Protein AF-H3BPR8-F1 (afdb_monomer_lite)

Secondary structure (DSSP, 8-state):
--GGGS----B----HHHHHTSSEEEEEEE-TTSSEEEEEEEEEE--------EEEE--B--S-----TTSS-----EEEEE-TTS-EEEEEEPPPPTT-SS-BPPPEEEEHHHHHTT---

pLDDT: mean 89.76, std 8.17, range [57.59, 98.5]

Structure (mmCIF, N/CA/C/O backbone):
data_AF-H3BPR8-F1
#
_entry.id   AF-H3BPR8-F1
#
loop_
_atom_site.group_PDB
_atom_site.id
_atom_site.type_symbol
_atom_site.label_atom_id
_atom_site.label_alt_id
_atom_site.label_comp_id
_atom_site.label_asym_id
_atom_site.label_entity_id
_atom_site.label_seq_id
_atom_site.pdbx_PDB_ins_code
_atom_site.Cartn_x
_atom_site.Cartn_y
_atom_site.Cartn_z
_atom_site.occupancy
_atom_site.B_iso_or_equiv
_atom_site.auth_seq_id
_atom_site.auth_comp_id
_atom_site.auth_asym_id
_atom_site.auth_atom_id
_atom_site.pdbx_PDB_model_num
ATOM 1 N N . MET A 1 1 ? -17.707 -2.329 -5.967 1.00 57.59 1 MET A N 1
ATOM 2 C CA . MET A 1 1 ? -17.095 -1.217 -6.716 1.00 57.59 1 MET A CA 1
ATOM 3 C C . MET A 1 1 ? -16.641 -1.776 -8.034 1.00 57.59 1 MET A C 1
ATOM 5 O O . MET A 1 1 ? -15.953 -2.796 -8.028 1.00 57.59 1 MET A O 1
ATOM 9 N N . ARG A 1 2 ? -17.103 -1.189 -9.132 1.00 74.69 2 ARG A N 1
ATOM 10 C CA . ARG A 1 2 ? -16.686 -1.594 -10.471 1.00 74.69 2 ARG A CA 1
ATOM 11 C C . ARG A 1 2 ? -15.681 -0.572 -11.001 1.00 74.69 2 ARG A C 1
ATOM 13 O O . ARG A 1 2 ? -15.771 0.606 -10.680 1.00 74.69 2 ARG A O 1
ATOM 20 N N . LEU A 1 3 ? -14.706 -1.015 -11.790 1.00 81.00 3 LEU A N 1
ATOM 21 C CA . LEU A 1 3 ? -13.653 -0.127 -12.302 1.00 81.00 3 LEU A CA 1
ATOM 22 C C . LEU A 1 3 ? -14.186 0.948 -13.265 1.00 81.00 3 LEU A C 1
ATOM 24 O O . LEU A 1 3 ? -13.571 1.999 -13.379 1.00 81.00 3 LEU A O 1
ATOM 28 N N . ASP A 1 4 ? -15.328 0.712 -13.914 1.00 86.00 4 ASP A N 1
ATOM 29 C CA . ASP A 1 4 ? -15.992 1.665 -14.813 1.00 86.00 4 ASP A CA 1
ATOM 30 C C . ASP A 1 4 ? -16.674 2.837 -14.088 1.00 86.00 4 ASP A C 1
ATOM 32 O O . ASP A 1 4 ? -17.084 3.796 -14.733 1.00 86.00 4 ASP A O 1
ATOM 36 N N . GLU A 1 5 ? -16.760 2.792 -12.755 1.00 90.06 5 GLU A N 1
ATOM 37 C CA . GLU A 1 5 ? -17.258 3.894 -11.919 1.00 90.06 5 GLU A CA 1
ATOM 38 C C . GLU A 1 5 ? -16.152 4.912 -11.563 1.00 90.06 5 GLU A C 1
ATOM 40 O O . GLU A 1 5 ? -16.431 5.918 -10.911 1.00 90.06 5 GLU A O 1
ATOM 45 N N . HIS A 1 6 ? -14.898 4.656 -11.956 1.00 86.69 6 HIS A N 1
ATOM 46 C CA . HIS A 1 6 ? -13.735 5.480 -11.626 1.00 86.69 6 HIS A CA 1
ATOM 47 C C . HIS A 1 6 ? -13.134 6.168 -12.857 1.00 86.69 6 HIS A C 1
ATOM 49 O O . HIS A 1 6 ? -13.158 5.636 -13.967 1.00 86.69 6 HIS A O 1
ATOM 55 N N . ASP A 1 7 ? -12.513 7.329 -12.637 1.00 90.38 7 ASP A N 1
ATOM 56 C CA . ASP A 1 7 ? -11.797 8.051 -13.686 1.00 90.38 7 ASP A CA 1
ATOM 57 C C . ASP A 1 7 ? -10.550 7.282 -14.140 1.00 90.38 7 ASP A C 1
ATOM 59 O O . ASP A 1 7 ? -9.680 6.915 -13.343 1.00 90.38 7 ASP A O 1
ATOM 63 N N . PHE A 1 8 ? -10.426 7.076 -15.450 1.00 91.69 8 PHE A N 1
ATOM 64 C CA . PHE A 1 8 ? -9.232 6.482 -16.036 1.00 91.69 8 PHE A CA 1
ATOM 65 C C . PHE A 1 8 ? -8.073 7.487 -16.043 1.00 91.69 8 PHE A C 1
ATOM 67 O O . PHE A 1 8 ? -8.085 8.468 -16.786 1.00 91.69 8 PHE A O 1
ATOM 74 N N . LEU A 1 9 ? -7.043 7.217 -15.236 1.00 94.44 9 LEU A N 1
ATOM 75 C CA . LEU A 1 9 ? -5.866 8.086 -15.108 1.00 94.44 9 LEU A CA 1
ATOM 76 C C . LEU A 1 9 ? -4.779 7.813 -16.162 1.00 94.44 9 LEU A C 1
ATOM 78 O O . LEU A 1 9 ? -3.933 8.672 -16.401 1.00 94.44 9 LEU A O 1
ATOM 82 N N . GLY A 1 10 ? -4.782 6.628 -16.778 1.00 95.31 10 GLY A N 1
ATOM 83 C CA . GLY A 1 10 ? -3.804 6.205 -17.781 1.00 95.31 10 GLY A CA 1
ATOM 84 C C . GLY A 1 10 ? -3.350 4.749 -17.625 1.00 95.31 10 GLY A C 1
ATOM 85 O O . GLY A 1 10 ? -3.719 4.061 -16.676 1.00 95.31 10 GLY A O 1
ATOM 86 N N . GLN A 1 11 ? -2.528 4.286 -18.566 1.00 95.69 11 GLN A N 1
ATOM 87 C CA . GLN A 1 11 ? -1.990 2.931 -18.655 1.00 95.69 11 GLN A CA 1
ATOM 88 C C . GLN A 1 11 ? -0.488 2.921 -18.962 1.00 95.69 11 GLN A C 1
ATOM 90 O O . GLN A 1 11 ? 0.069 3.870 -19.511 1.00 95.69 11 GLN A O 1
ATOM 95 N N . PHE A 1 12 ? 0.157 1.806 -18.640 1.00 95.38 12 PHE A N 1
ATOM 96 C CA . PHE A 1 12 ? 1.521 1.475 -19.037 1.00 95.38 12 PHE A CA 1
ATOM 97 C C . PHE A 1 12 ? 1.609 -0.043 -19.229 1.00 95.38 12 PHE A C 1
ATOM 99 O O . PHE A 1 12 ? 1.044 -0.791 -18.434 1.00 95.38 12 PHE A O 1
ATOM 106 N N . SER A 1 13 ? 2.314 -0.496 -20.268 1.00 94.38 13 SER A N 1
ATOM 107 C CA . SER A 1 13 ? 2.505 -1.919 -20.567 1.00 94.38 13 SER A CA 1
ATOM 108 C C . SER A 1 13 ? 3.988 -2.234 -20.747 1.00 94.38 13 SER A C 1
ATOM 110 O O . SER A 1 13 ? 4.720 -1.481 -21.392 1.00 94.38 13 SER A O 1
ATOM 112 N N . CYS A 1 14 ? 4.444 -3.341 -20.162 1.00 93.69 14 CYS A N 1
ATOM 113 C CA . CYS A 1 14 ? 5.791 -3.873 -20.349 1.00 93.69 14 CYS A CA 1
ATOM 114 C C . CYS A 1 14 ? 5.828 -5.378 -20.060 1.00 93.69 14 CYS A C 1
ATOM 116 O O . CYS A 1 14 ? 4.878 -5.944 -19.521 1.00 93.69 14 CYS A O 1
ATOM 118 N N . SER A 1 15 ? 6.935 -6.029 -20.421 1.00 95.25 15 SER A N 1
ATOM 119 C CA . SER A 1 15 ? 7.137 -7.439 -20.087 1.00 95.25 15 SER A CA 1
ATOM 120 C C . SER A 1 15 ? 7.482 -7.617 -18.607 1.00 95.25 15 SER A C 1
ATOM 122 O O . SER A 1 15 ? 8.138 -6.760 -18.009 1.00 95.25 15 SER A O 1
ATOM 124 N N . LEU A 1 16 ? 7.143 -8.780 -18.039 1.00 91.31 16 LEU A N 1
ATOM 125 C CA . LEU A 1 16 ? 7.625 -9.151 -16.707 1.00 91.31 16 LEU A CA 1
ATOM 126 C C . LEU A 1 16 ? 9.159 -9.144 -16.655 1.00 91.31 16 LEU A C 1
ATOM 128 O O . LEU A 1 16 ? 9.720 -8.668 -15.678 1.00 91.31 16 LEU A O 1
ATOM 132 N N . GLY A 1 17 ? 9.834 -9.574 -17.728 1.00 93.81 17 GLY A N 1
ATOM 133 C CA . GLY A 1 17 ? 11.294 -9.514 -17.853 1.00 93.81 17 GLY A CA 1
ATOM 134 C C . GLY A 1 17 ? 11.856 -8.104 -17.662 1.00 93.81 17 GLY A C 1
ATOM 135 O O . GLY A 1 17 ? 12.868 -7.938 -16.993 1.00 93.81 17 GLY A O 1
ATOM 136 N N . THR A 1 18 ? 11.179 -7.070 -18.169 1.00 92.50 18 THR A N 1
ATOM 137 C CA . THR A 1 18 ? 11.552 -5.662 -17.944 1.00 92.50 18 THR A CA 1
ATOM 138 C C . THR A 1 18 ? 11.452 -5.281 -16.469 1.00 92.50 18 THR A C 1
ATOM 140 O O . THR A 1 18 ? 12.318 -4.571 -15.968 1.00 92.50 18 THR A O 1
ATOM 143 N N . ILE A 1 19 ? 10.420 -5.767 -15.779 1.00 91.38 19 ILE A N 1
ATOM 144 C CA . ILE A 1 19 ? 10.206 -5.517 -14.353 1.00 91.38 19 ILE A CA 1
ATOM 145 C C . ILE A 1 19 ? 11.252 -6.263 -13.516 1.00 91.38 19 ILE A C 1
ATOM 147 O O . ILE A 1 19 ? 11.902 -5.654 -12.684 1.00 91.38 19 ILE A O 1
ATOM 151 N N . VAL A 1 20 ? 11.469 -7.560 -13.743 1.00 89.38 20 VAL A N 1
ATOM 152 C CA . VAL A 1 20 ? 12.387 -8.355 -12.905 1.00 89.38 20 VAL A CA 1
ATOM 153 C C . VAL A 1 20 ? 13.868 -8.085 -13.189 1.00 89.38 20 VAL A C 1
ATOM 155 O O . VAL A 1 20 ? 14.694 -8.227 -12.297 1.00 89.38 20 VAL A O 1
ATOM 158 N N . SER A 1 21 ? 14.221 -7.654 -14.406 1.00 90.06 21 SER A N 1
ATOM 159 C CA . SER A 1 21 ? 15.597 -7.239 -14.744 1.00 90.06 21 SER A CA 1
ATOM 160 C C . SER A 1 21 ? 15.969 -5.870 -14.173 1.00 90.06 21 SER A C 1
ATOM 162 O O . SER A 1 21 ? 17.145 -5.517 -14.120 1.00 90.06 21 SER A O 1
ATOM 164 N N . SER A 1 22 ? 14.973 -5.089 -13.753 1.00 79.25 22 SER A N 1
ATOM 165 C CA . SER A 1 22 ? 15.141 -3.727 -13.260 1.00 79.25 22 SER A CA 1
ATOM 166 C C . SER A 1 22 ? 14.531 -3.617 -11.868 1.00 79.25 22 SER A C 1
ATOM 168 O O . SER A 1 22 ? 13.318 -3.527 -11.753 1.00 79.25 22 SER A O 1
ATOM 170 N N . LYS A 1 23 ? 15.344 -3.536 -10.805 1.00 74.12 23 LYS A N 1
ATOM 171 C CA . LYS A 1 23 ? 14.852 -3.416 -9.410 1.00 74.12 23 LYS A CA 1
ATOM 172 C C . LYS A 1 23 ? 13.681 -2.427 -9.235 1.00 74.12 23 LYS A C 1
ATOM 174 O O . LYS A 1 23 ? 12.778 -2.652 -8.432 1.00 74.12 23 LYS A O 1
ATOM 179 N N . LYS A 1 24 ? 13.696 -1.325 -9.995 1.00 86.69 24 LYS A N 1
ATOM 180 C CA . LYS A 1 24 ? 12.658 -0.292 -10.016 1.00 86.69 24 LYS A CA 1
ATOM 181 C C . LYS A 1 24 ? 12.564 0.343 -11.401 1.00 86.69 24 LYS A C 1
ATOM 183 O O . LYS A 1 24 ? 13.583 0.728 -11.974 1.00 86.69 24 LYS A O 1
ATOM 188 N N . ILE A 1 25 ? 11.349 0.516 -11.915 1.00 92.19 25 ILE A N 1
ATOM 189 C CA . ILE A 1 25 ? 11.077 1.256 -13.152 1.00 92.19 25 ILE A CA 1
ATOM 190 C C . ILE A 1 25 ? 10.070 2.371 -12.890 1.00 92.19 25 ILE A C 1
ATOM 192 O O . ILE A 1 25 ? 9.064 2.167 -12.221 1.00 92.19 25 ILE A O 1
ATOM 196 N N . THR A 1 26 ? 10.321 3.549 -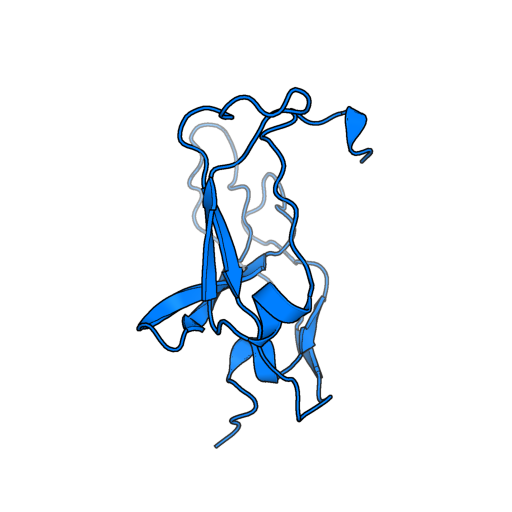13.456 1.00 93.94 26 THR A N 1
ATOM 197 C CA . THR A 1 26 ? 9.364 4.662 -13.483 1.00 93.94 26 THR A CA 1
ATOM 198 C C . THR A 1 26 ? 9.095 5.037 -14.934 1.00 93.94 26 THR A C 1
ATOM 200 O O . THR A 1 26 ? 10.036 5.176 -15.724 1.00 93.94 26 THR A O 1
ATOM 203 N N . ARG A 1 27 ? 7.820 5.143 -15.315 1.00 95.38 27 ARG A N 1
ATOM 204 C CA . ARG A 1 27 ? 7.385 5.406 -16.694 1.00 95.38 27 ARG A CA 1
ATOM 205 C C . ARG A 1 27 ? 6.198 6.371 -16.726 1.00 95.38 27 ARG A C 1
ATOM 207 O O . ARG A 1 27 ? 5.435 6.406 -15.763 1.00 95.38 27 ARG A O 1
ATOM 214 N N . PRO A 1 28 ? 6.042 7.170 -17.794 1.00 96.38 28 PRO A N 1
ATOM 215 C CA . PRO A 1 28 ? 4.858 8.001 -17.966 1.00 96.38 28 PRO A CA 1
ATOM 216 C C . PRO A 1 28 ? 3.617 7.143 -18.221 1.00 96.38 28 PRO A C 1
ATOM 218 O O . PRO A 1 28 ? 3.703 6.083 -18.841 1.00 96.38 28 PRO A O 1
ATOM 221 N N . LEU A 1 29 ? 2.468 7.626 -17.756 1.00 97.50 29 LEU A N 1
ATOM 222 C CA . LEU A 1 29 ? 1.169 7.065 -18.101 1.00 97.50 29 LEU A CA 1
ATOM 223 C C . LEU A 1 29 ? 0.742 7.518 -19.502 1.00 97.50 29 LEU A C 1
ATOM 225 O O . LEU A 1 29 ? 0.947 8.669 -19.898 1.00 97.50 29 LEU A O 1
ATOM 229 N N . LEU A 1 30 ? 0.105 6.609 -20.233 1.00 97.25 30 LEU A N 1
ATOM 230 C CA . LEU A 1 30 ? -0.480 6.843 -21.549 1.00 97.25 30 LEU A CA 1
ATOM 231 C C . LEU A 1 30 ? -2.004 6.744 -21.479 1.00 97.25 30 LEU A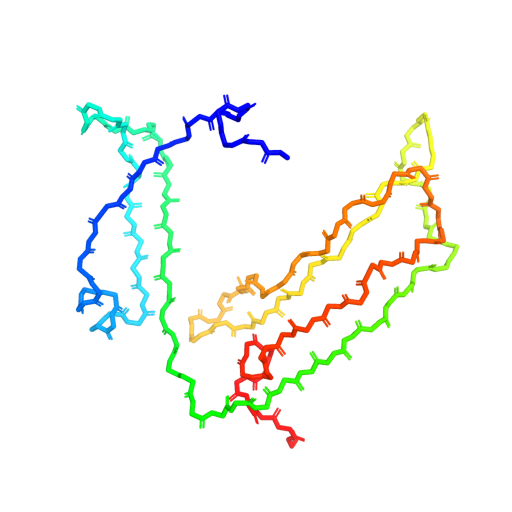 C 1
ATOM 233 O O . LEU A 1 30 ? -2.555 6.013 -20.665 1.00 97.25 30 LEU A O 1
ATOM 237 N N . LEU A 1 31 ? -2.705 7.468 -22.339 1.00 95.81 31 LEU A N 1
ATOM 238 C CA . LEU A 1 31 ? -4.130 7.263 -22.566 1.00 95.81 31 LEU A CA 1
ATOM 239 C C . LEU A 1 31 ? -4.351 6.018 -23.441 1.00 95.81 31 LEU A C 1
ATOM 241 O O . LEU A 1 31 ? -3.413 5.483 -24.028 1.00 95.81 31 LEU A O 1
ATOM 245 N N . LEU A 1 32 ? -5.605 5.581 -23.588 1.00 93.25 32 LEU A N 1
ATOM 246 C CA . LEU A 1 32 ? -5.964 4.447 -24.459 1.00 93.25 32 LEU A CA 1
ATOM 247 C C . LEU A 1 32 ? -5.612 4.671 -25.944 1.00 93.25 32 LEU A C 1
ATOM 249 O O . LEU A 1 32 ? -5.591 3.724 -26.717 1.00 93.25 32 LEU A O 1
ATOM 253 N N . ASN A 1 33 ? -5.355 5.919 -26.343 1.00 94.75 33 ASN A N 1
ATOM 254 C CA . ASN A 1 33 ? -4.920 6.307 -27.687 1.00 94.75 33 ASN A CA 1
ATOM 255 C C . ASN A 1 33 ? -3.406 6.577 -27.775 1.00 94.75 33 ASN A C 1
ATOM 257 O O . ASN A 1 33 ? -2.975 7.330 -28.648 1.00 94.75 33 ASN A O 1
ATOM 261 N N . ASP A 1 34 ? -2.634 6.059 -26.817 1.00 94.31 34 ASP A N 1
ATOM 262 C CA . ASP A 1 34 ? -1.175 6.178 -26.701 1.00 94.31 34 ASP A CA 1
ATOM 263 C C . ASP A 1 34 ? -0.629 7.607 -26.550 1.00 94.31 34 ASP A C 1
ATOM 265 O O . ASP A 1 34 ? 0.584 7.827 -26.536 1.00 94.31 34 ASP A O 1
ATOM 269 N N . LYS A 1 35 ? -1.499 8.609 -26.373 1.00 95.69 35 LYS A N 1
ATOM 270 C CA . LYS A 1 35 ? -1.066 9.972 -26.044 1.00 95.69 35 LYS A CA 1
ATOM 271 C C . LYS A 1 35 ? -0.655 10.066 -24.571 1.00 95.69 35 LYS A C 1
ATOM 273 O O . LYS A 1 35 ? -1.211 9.347 -23.743 1.00 95.69 35 LYS A O 1
ATOM 278 N N . PRO A 1 36 ? 0.252 10.987 -24.202 1.00 95.44 36 PRO A N 1
ATOM 279 C CA . PRO A 1 36 ? 0.600 11.212 -22.801 1.00 95.44 36 PRO A CA 1
ATOM 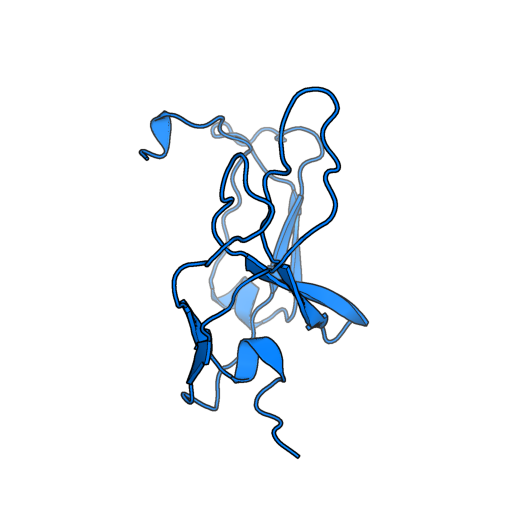280 C C . PRO A 1 36 ? -0.626 11.540 -21.933 1.00 95.44 36 PRO A C 1
ATOM 282 O O . PRO A 1 36 ? -1.382 12.464 -22.246 1.00 95.44 36 PRO A O 1
ATOM 285 N N . ALA A 1 37 ? -0.796 10.831 -20.814 1.00 95.25 37 ALA A N 1
ATOM 286 C CA . ALA A 1 37 ? -1.821 11.116 -19.808 1.00 95.25 37 ALA A CA 1
ATOM 287 C C . ALA A 1 37 ? -1.336 12.220 -18.844 1.00 95.25 37 ALA A C 1
ATOM 289 O O . ALA A 1 37 ? -1.088 12.011 -17.654 1.00 95.25 37 ALA A O 1
ATOM 290 N N . GLY A 1 38 ? -1.121 13.419 -19.393 1.00 93.62 38 GLY A N 1
ATOM 291 C CA . GLY A 1 38 ? -0.570 14.554 -18.654 1.00 93.62 38 GLY A CA 1
ATOM 292 C C . GLY A 1 38 ? 0.863 14.301 -18.167 1.00 93.62 38 GLY A C 1
ATOM 293 O O . GLY A 1 38 ? 1.720 13.865 -18.930 1.00 93.62 38 GLY A O 1
ATOM 294 N N . LYS A 1 39 ? 1.131 14.610 -16.891 1.00 93.88 39 LYS A N 1
ATOM 295 C CA . LYS A 1 39 ? 2.435 14.396 -16.227 1.00 93.88 39 LYS A CA 1
ATOM 296 C C . LYS A 1 39 ? 2.426 13.182 -15.283 1.00 93.88 39 LYS A C 1
ATOM 298 O O . LYS A 1 39 ? 3.295 13.078 -14.420 1.00 93.88 39 LYS A O 1
ATOM 303 N N . GLY A 1 40 ? 1.425 12.307 -15.404 1.00 92.12 40 GLY A N 1
ATOM 304 C CA . GLY A 1 40 ? 1.282 11.127 -14.554 1.00 92.12 40 GLY A CA 1
ATOM 305 C C . GLY A 1 40 ? 2.435 10.146 -14.757 1.00 92.12 40 GLY A C 1
ATOM 306 O O . GLY A 1 40 ? 2.804 9.839 -15.890 1.00 92.12 40 GLY A O 1
ATOM 307 N N . LEU A 1 41 ? 2.998 9.650 -13.656 1.00 94.44 41 LEU A N 1
ATOM 308 C CA . LEU A 1 41 ? 4.040 8.627 -13.654 1.00 94.44 41 LEU A CA 1
ATOM 309 C C . LEU A 1 41 ? 3.534 7.393 -12.909 1.00 94.44 41 LEU A C 1
ATOM 311 O O . LEU A 1 41 ? 2.886 7.516 -11.872 1.00 94.44 41 LEU A O 1
ATOM 315 N N . ILE A 1 42 ? 3.898 6.213 -13.398 1.00 93.56 42 ILE A N 1
ATOM 316 C CA . ILE A 1 42 ? 3.772 4.949 -12.676 1.00 93.56 42 ILE A CA 1
ATOM 317 C C . ILE A 1 42 ? 5.162 4.460 -12.286 1.00 93.56 42 ILE A C 1
ATOM 319 O O . ILE A 1 42 ? 6.099 4.520 -13.084 1.00 93.56 42 ILE A O 1
ATOM 323 N N . THR A 1 43 ? 5.303 3.997 -11.046 1.00 91.56 43 THR A N 1
ATOM 324 C CA . THR A 1 43 ? 6.526 3.355 -10.558 1.00 91.56 43 THR A CA 1
ATOM 325 C C . THR A 1 43 ? 6.208 1.925 -10.164 1.00 91.56 43 THR A C 1
ATOM 327 O O . THR A 1 43 ? 5.293 1.696 -9.380 1.00 91.56 43 THR A O 1
ATOM 330 N N . ILE A 1 44 ? 6.964 0.979 -10.714 1.00 90.56 44 ILE A N 1
ATOM 331 C CA . ILE A 1 44 ? 6.838 -0.451 -10.440 1.00 90.56 44 ILE A CA 1
ATOM 332 C C . ILE A 1 44 ? 8.173 -0.910 -9.856 1.00 90.56 44 ILE A C 1
ATOM 334 O O . ILE A 1 44 ? 9.225 -0.665 -10.446 1.00 90.56 44 ILE A O 1
ATOM 338 N N . ALA A 1 45 ? 8.127 -1.544 -8.690 1.00 84.06 45 ALA A N 1
ATOM 339 C CA . ALA A 1 45 ? 9.273 -2.176 -8.050 1.00 84.06 45 ALA A CA 1
ATOM 340 C C . ALA A 1 45 ? 8.988 -3.671 -7.909 1.00 84.06 45 ALA A C 1
ATOM 342 O O . ALA A 1 45 ? 7.851 -4.059 -7.636 1.00 84.06 45 ALA A O 1
ATOM 343 N N . ALA A 1 46 ? 10.012 -4.491 -8.121 1.00 84.56 46 ALA A N 1
ATOM 344 C CA . ALA A 1 46 ? 9.920 -5.936 -7.987 1.00 84.56 46 ALA A CA 1
ATOM 345 C C . ALA A 1 46 ? 10.797 -6.395 -6.831 1.00 84.56 46 ALA A C 1
ATOM 347 O O . ALA A 1 46 ? 11.948 -5.976 -6.719 1.00 84.56 46 ALA A O 1
ATOM 348 N N . GLN A 1 47 ? 10.249 -7.274 -6.003 1.00 77.19 47 GLN A N 1
ATOM 349 C CA . GLN A 1 47 ? 10.980 -7.931 -4.936 1.00 77.19 47 GLN A CA 1
ATOM 350 C C . GLN A 1 47 ? 10.754 -9.432 -5.058 1.00 77.19 47 GLN A C 1
ATOM 352 O O . GLN A 1 47 ? 9.617 -9.886 -5.190 1.00 77.19 47 GLN A O 1
ATOM 357 N N . GLU A 1 48 ? 11.844 -10.190 -5.035 1.00 77.44 48 GLU A N 1
ATOM 358 C CA . GLU A 1 48 ? 11.779 -11.641 -4.938 1.00 77.44 48 GLU A CA 1
ATOM 359 C C . GLU A 1 48 ? 11.390 -12.026 -3.509 1.00 77.44 48 GLU A C 1
ATOM 361 O O . GLU A 1 48 ? 11.952 -11.507 -2.542 1.00 77.44 48 GLU A O 1
ATOM 366 N N . LEU A 1 49 ? 10.404 -12.911 -3.375 1.00 74.50 49 LEU A N 1
ATOM 367 C CA . LEU A 1 49 ? 9.982 -13.427 -2.080 1.00 74.50 49 LEU A CA 1
ATOM 368 C C . LEU A 1 49 ? 10.628 -14.798 -1.876 1.00 74.50 49 LEU A C 1
ATOM 370 O O . LEU A 1 49 ? 10.239 -15.769 -2.521 1.00 74.50 49 LEU A O 1
ATOM 374 N N . SER A 1 50 ? 11.615 -14.873 -0.988 1.00 73.81 50 SER A N 1
ATOM 375 C CA . SER A 1 50 ? 12.242 -16.133 -0.564 1.00 73.81 50 SER A CA 1
ATOM 376 C C . SER A 1 50 ? 11.527 -16.776 0.630 1.00 73.81 50 SER A C 1
ATOM 378 O O . SER A 1 50 ? 11.667 -17.973 0.871 1.00 73.81 50 SER A O 1
ATOM 380 N N . ASP A 1 51 ? 10.736 -15.986 1.359 1.00 75.31 51 ASP A N 1
ATOM 381 C CA . ASP A 1 51 ? 9.998 -16.378 2.554 1.00 75.31 51 ASP A CA 1
ATOM 382 C C . ASP A 1 51 ? 8.490 -16.181 2.343 1.00 75.31 51 ASP A C 1
ATOM 384 O O . ASP A 1 51 ? 8.039 -15.118 1.912 1.00 75.31 51 ASP A O 1
ATOM 388 N N . ASN A 1 52 ? 7.711 -17.218 2.658 1.00 80.00 52 ASN A N 1
ATOM 389 C CA . ASN A 1 52 ? 6.256 -17.234 2.509 1.00 80.00 52 ASN A CA 1
ATOM 390 C C . ASN A 1 52 ? 5.515 -17.044 3.844 1.00 80.00 52 ASN A C 1
ATOM 392 O O . ASN A 1 52 ? 4.305 -17.266 3.933 1.00 80.00 52 ASN A O 1
ATOM 396 N N . ARG A 1 53 ? 6.225 -16.666 4.914 1.00 88.62 53 ARG A N 1
ATOM 397 C CA . ARG A 1 53 ? 5.591 -16.267 6.171 1.00 88.62 53 ARG A CA 1
ATOM 398 C C . ARG A 1 53 ? 4.755 -15.009 5.958 1.00 88.62 53 ARG A C 1
ATOM 400 O O . ARG A 1 53 ? 5.153 -14.048 5.298 1.00 88.62 53 ARG A O 1
ATOM 407 N N . VAL A 1 54 ? 3.587 -15.013 6.582 1.00 90.62 54 VAL A N 1
ATOM 408 C CA . VAL A 1 54 ? 2.659 -13.886 6.592 1.00 90.62 54 VAL A CA 1
ATOM 409 C C . VAL A 1 54 ? 2.413 -13.444 8.022 1.00 90.62 54 VAL A C 1
ATOM 411 O O . VAL A 1 54 ? 2.461 -14.251 8.951 1.00 90.62 54 VAL A O 1
ATOM 414 N N . ILE A 1 55 ? 2.099 -12.166 8.193 1.00 91.75 55 ILE A N 1
ATOM 415 C CA . ILE A 1 55 ? 1.591 -11.627 9.449 1.00 91.75 55 ILE A CA 1
ATOM 416 C C . ILE A 1 55 ? 0.137 -11.217 9.259 1.00 91.75 55 ILE A C 1
ATOM 418 O O . ILE A 1 55 ? -0.229 -10.642 8.235 1.00 91.75 55 ILE A O 1
ATOM 422 N N . THR A 1 56 ? -0.692 -11.526 10.253 1.00 95.25 56 THR A N 1
ATOM 423 C CA . THR A 1 56 ? -2.074 -11.048 10.317 1.00 95.25 56 THR A CA 1
ATOM 424 C C . THR A 1 56 ? -2.180 -10.025 11.431 1.00 95.25 56 THR A C 1
ATOM 426 O O . THR A 1 56 ? -1.836 -10.313 12.576 1.00 95.25 56 THR A O 1
ATOM 429 N N . LEU A 1 57 ? -2.645 -8.828 11.092 1.00 95.25 57 LEU A N 1
ATOM 430 C CA . LEU A 1 57 ? -2.750 -7.703 12.012 1.00 95.25 57 LEU A CA 1
ATOM 431 C C . LEU A 1 57 ? -4.218 -7.379 12.270 1.00 95.25 57 LEU A C 1
ATOM 433 O O . LEU A 1 57 ? -5.041 -7.394 11.360 1.00 95.25 57 LEU A O 1
ATOM 437 N N . SER A 1 58 ? -4.537 -7.078 13.527 1.00 97.62 58 SER A N 1
ATOM 438 C CA . SER A 1 58 ? -5.828 -6.539 13.960 1.00 97.62 58 SER A CA 1
ATOM 439 C C . SER A 1 58 ? -5.561 -5.266 14.744 1.00 97.62 58 SER A C 1
ATOM 441 O O . SER A 1 58 ? -4.792 -5.281 15.704 1.00 97.62 58 SER A O 1
ATOM 443 N N . LEU A 1 59 ? -6.149 -4.154 14.309 1.00 97.88 59 LEU A N 1
ATOM 444 C CA . LEU A 1 59 ? -5.775 -2.821 14.771 1.00 97.88 59 LEU A CA 1
ATOM 445 C C . LEU A 1 59 ? -7.015 -2.007 15.126 1.00 97.88 59 LEU A C 1
ATOM 447 O O . LEU A 1 59 ? -8.057 -2.105 14.476 1.00 97.88 59 LEU A O 1
ATOM 451 N N . ALA A 1 60 ? -6.878 -1.163 16.144 1.00 98.00 60 ALA A N 1
ATOM 452 C CA . ALA A 1 60 ? -7.910 -0.224 16.547 1.00 98.00 60 ALA A CA 1
ATOM 453 C C . ALA A 1 60 ? -7.291 1.101 16.997 1.00 98.00 60 ALA A C 1
ATOM 455 O O . ALA A 1 60 ? -6.251 1.124 17.653 1.00 98.00 60 ALA A O 1
ATOM 456 N N . GLY A 1 61 ? -7.962 2.200 16.667 1.00 97.44 61 GLY A N 1
ATOM 457 C CA . GLY A 1 61 ? -7.721 3.512 17.252 1.00 97.44 61 GLY A CA 1
ATOM 458 C C . GLY A 1 61 ? -8.668 3.733 18.426 1.00 97.44 61 GLY A C 1
ATOM 459 O O . GLY A 1 61 ? -9.785 3.208 18.447 1.00 97.44 61 GLY A O 1
ATOM 460 N N . ARG A 1 62 ? -8.233 4.504 19.422 1.00 97.75 62 ARG A N 1
ATOM 461 C CA . ARG A 1 62 ? -9.059 4.877 20.575 1.00 97.75 62 ARG A CA 1
ATOM 462 C C . ARG A 1 62 ? -8.878 6.350 20.876 1.00 97.75 62 ARG A C 1
ATOM 464 O O . ARG A 1 62 ? -7.742 6.792 21.020 1.00 97.75 62 ARG A O 1
ATOM 471 N N . ARG A 1 63 ? -9.992 7.072 21.013 1.00 96.56 63 ARG A N 1
ATOM 472 C CA . ARG A 1 63 ? -10.025 8.514 21.302 1.00 96.56 63 ARG A CA 1
ATOM 473 C C . ARG A 1 63 ? -9.073 9.320 20.407 1.00 96.56 63 ARG A C 1
ATOM 475 O O . ARG A 1 63 ? -8.306 10.139 20.903 1.00 96.56 63 ARG A O 1
ATOM 482 N N . LEU A 1 64 ? -9.101 9.057 19.102 1.00 96.44 64 LEU A N 1
ATOM 483 C CA . LEU A 1 64 ? -8.343 9.833 18.123 1.00 96.44 64 LEU A CA 1
ATOM 484 C C . LEU A 1 64 ? -8.788 11.300 18.136 1.00 96.44 64 LEU A C 1
ATOM 486 O O . LEU A 1 64 ? -9.933 11.615 18.461 1.00 96.44 64 LEU A O 1
ATOM 490 N N . ASP A 1 65 ? -7.896 12.197 17.728 1.00 94.44 65 ASP A N 1
ATOM 491 C CA . ASP A 1 65 ? -8.229 13.611 17.604 1.00 94.44 65 ASP A CA 1
ATOM 492 C C . ASP A 1 65 ? -9.324 13.831 16.558 1.00 94.44 65 ASP A C 1
ATOM 494 O O . ASP A 1 65 ? -9.291 13.271 15.457 1.00 94.44 65 ASP A O 1
ATOM 498 N N . LYS A 1 66 ? -10.267 14.718 16.882 1.00 92.62 66 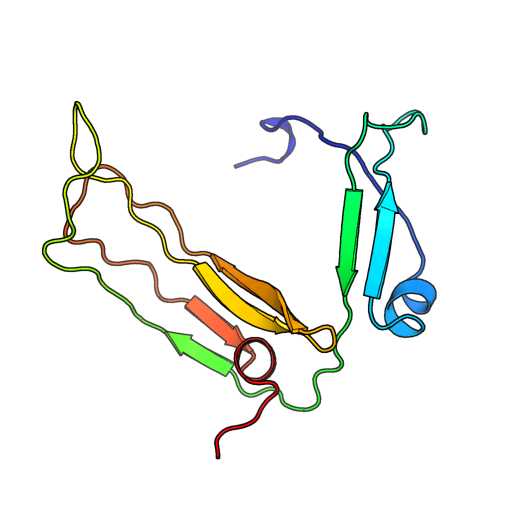LYS A N 1
ATOM 499 C CA . LYS A 1 66 ? -11.252 15.240 15.934 1.00 92.62 66 LYS A CA 1
ATOM 500 C C . LYS A 1 66 ? -10.580 16.288 15.046 1.00 92.62 66 LYS A C 1
ATOM 502 O O . LYS A 1 66 ? -10.334 17.404 15.498 1.00 92.62 66 LYS A O 1
ATOM 507 N N . LYS A 1 67 ? -10.283 15.929 13.798 1.00 89.62 67 LYS A N 1
ATOM 508 C CA . LYS A 1 67 ? -9.586 16.807 12.841 1.00 89.62 67 LYS A CA 1
ATOM 509 C C . LYS A 1 67 ? -10.534 17.514 11.860 1.00 89.62 67 LYS A C 1
ATOM 511 O O . LYS A 1 67 ? -10.129 18.508 11.268 1.00 89.62 67 LYS A O 1
ATOM 516 N N . ASP A 1 68 ? -11.787 17.069 11.747 1.00 86.94 68 ASP A N 1
ATOM 517 C CA . ASP A 1 68 ? -12.761 17.621 10.796 1.00 86.94 68 ASP A CA 1
ATOM 518 C C . ASP A 1 68 ? -13.636 18.739 11.390 1.00 86.94 68 ASP A C 1
ATOM 520 O O . ASP A 1 68 ? -14.150 18.646 12.510 1.00 86.94 68 ASP A O 1
ATOM 524 N N . LEU A 1 69 ? -13.845 19.802 10.600 1.00 80.25 69 LEU A N 1
ATOM 525 C CA . LEU A 1 69 ? -14.568 21.019 11.006 1.00 80.25 69 LEU A CA 1
ATOM 526 C C . LEU A 1 69 ? -16.063 20.775 11.284 1.00 80.25 69 LEU A C 1
ATOM 528 O O . LEU A 1 69 ? -16.636 21.409 12.167 1.00 80.25 69 LEU A O 1
ATOM 532 N N . PHE A 1 70 ? -16.687 19.822 10.584 1.00 76.69 70 PHE A N 1
ATOM 533 C CA . PHE A 1 70 ? -18.116 19.499 10.706 1.00 76.69 70 PHE A CA 1
ATOM 534 C C . PHE A 1 70 ? -18.371 17.989 10.867 1.00 76.69 70 PHE A C 1
ATOM 536 O O . PHE A 1 70 ? -19.266 17.427 10.243 1.00 76.69 70 PHE A O 1
ATOM 543 N N . GLY A 1 71 ? -17.588 17.305 11.707 1.00 86.12 71 GLY A N 1
ATOM 544 C CA . GLY A 1 71 ? -17.763 15.869 11.954 1.00 86.12 71 GLY A CA 1
ATOM 545 C C . GLY A 1 71 ? -16.682 15.276 12.851 1.00 86.12 71 GLY A C 1
ATOM 546 O O . GLY A 1 71 ? -15.791 15.983 13.306 1.00 86.12 71 GLY A O 1
ATOM 547 N N . LYS A 1 72 ? -16.774 13.979 13.154 1.00 91.12 72 LYS A N 1
ATOM 548 C CA . LYS A 1 72 ? -15.611 13.212 13.636 1.00 91.12 72 LYS A CA 1
ATOM 549 C C . LYS A 1 72 ? -14.678 12.928 12.457 1.00 91.12 72 LYS A C 1
ATOM 551 O O . LYS A 1 72 ? -15.117 13.046 11.323 1.00 91.12 72 LYS A O 1
ATOM 556 N N . SER A 1 73 ? -13.456 12.512 12.762 1.00 94.44 73 SER A N 1
ATOM 557 C CA . SER A 1 73 ? -12.459 12.125 11.765 1.00 94.44 73 SER A CA 1
ATOM 558 C C . SER A 1 73 ? -12.892 10.907 10.935 1.00 94.44 73 SER A C 1
ATOM 560 O O . SER A 1 73 ? -13.680 10.079 11.405 1.00 94.44 73 SER A O 1
ATOM 562 N N . ASP A 1 74 ? -12.287 10.766 9.754 1.00 94.75 74 ASP A N 1
ATOM 563 C CA . ASP A 1 74 ? -12.392 9.600 8.864 1.00 94.75 74 ASP A CA 1
A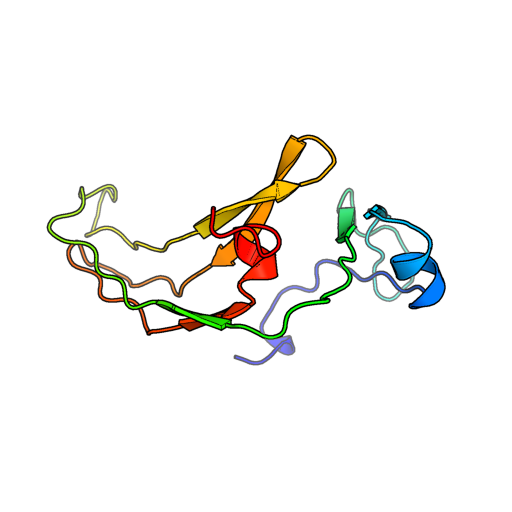TOM 564 C C . ASP A 1 74 ? -11.066 8.793 8.828 1.00 94.75 74 ASP A C 1
ATOM 566 O O . ASP A 1 74 ? -10.334 8.823 7.834 1.00 94.75 74 ASP A O 1
ATOM 570 N N . PRO A 1 75 ? -10.666 8.123 9.927 1.00 96.44 75 PRO A N 1
ATOM 571 C CA . PRO A 1 75 ? -9.327 7.549 10.062 1.00 96.44 75 PRO A CA 1
ATOM 572 C C . PRO A 1 75 ? -9.067 6.311 9.175 1.00 96.44 75 PRO A C 1
ATOM 574 O O . PRO A 1 75 ? -9.918 5.433 9.000 1.00 96.44 75 PRO A O 1
ATOM 577 N N . PHE A 1 76 ? -7.826 6.208 8.693 1.00 97.19 76 PHE A N 1
ATOM 578 C CA . PHE A 1 76 ? -7.230 5.055 8.008 1.00 97.19 76 PHE A CA 1
ATOM 579 C C . PHE A 1 76 ? -5.746 4.940 8.384 1.00 97.19 76 PHE A C 1
ATOM 581 O O . PHE A 1 76 ? -5.173 5.884 8.931 1.00 97.19 76 PHE A O 1
ATOM 588 N N . LEU A 1 77 ? -5.128 3.793 8.101 1.00 97.50 77 LEU A N 1
ATOM 589 C CA . LEU A 1 77 ? -3.708 3.551 8.340 1.00 97.50 77 LEU A CA 1
ATOM 590 C C . LEU A 1 77 ? -2.974 3.284 7.031 1.00 97.50 77 LEU A C 1
ATOM 592 O O . LEU A 1 77 ? -3.507 2.644 6.122 1.00 97.50 77 LEU A O 1
ATOM 596 N N . GLU A 1 78 ? -1.722 3.726 6.984 1.00 96.62 78 GLU A N 1
ATOM 597 C CA . GLU A 1 78 ? -0.765 3.390 5.939 1.00 96.62 78 GLU A CA 1
ATOM 598 C C . GLU A 1 78 ? 0.510 2.837 6.560 1.00 96.62 78 GLU A C 1
ATOM 600 O O . GLU A 1 78 ? 1.085 3.431 7.471 1.00 96.62 78 GLU A O 1
ATOM 605 N N . PHE A 1 79 ? 0.954 1.703 6.037 1.00 94.38 79 PHE A N 1
ATOM 606 C CA . PHE A 1 79 ? 2.192 1.050 6.428 1.00 94.38 79 PHE A CA 1
ATOM 607 C C . PHE A 1 79 ? 3.229 1.341 5.362 1.00 94.38 79 PHE A C 1
ATOM 609 O O . PHE A 1 79 ? 2.996 1.054 4.188 1.00 94.38 79 PHE A O 1
ATOM 616 N N . TYR A 1 80 ? 4.366 1.891 5.771 1.00 91.81 80 TYR A N 1
ATOM 617 C CA . TYR A 1 80 ? 5.479 2.186 4.883 1.00 91.81 80 TYR A CA 1
ATOM 618 C C . TYR A 1 80 ? 6.720 1.419 5.325 1.00 91.81 80 TYR A C 1
ATOM 620 O O . TYR A 1 80 ? 6.979 1.310 6.522 1.00 91.81 80 TYR A O 1
ATOM 628 N N . LYS A 1 81 ? 7.509 0.950 4.357 1.00 88.50 81 LYS A N 1
ATOM 629 C CA . LYS A 1 81 ? 8.867 0.448 4.595 1.00 88.50 81 LYS A CA 1
ATOM 630 C C . LYS A 1 81 ? 9.893 1.256 3.801 1.00 88.50 81 LYS A C 1
ATOM 632 O O . LYS A 1 81 ? 9.538 1.778 2.738 1.00 88.50 81 LYS A O 1
ATOM 637 N N . PRO A 1 82 ? 11.141 1.389 4.269 1.00 86.56 82 PRO A N 1
ATOM 638 C CA . PRO A 1 82 ? 12.201 1.924 3.428 1.00 86.56 82 PRO A CA 1
ATOM 639 C C . PRO A 1 82 ? 12.457 0.960 2.257 1.00 86.56 82 PRO A C 1
ATOM 641 O O . PRO A 1 82 ? 12.506 -0.252 2.442 1.00 86.56 82 PRO A O 1
ATOM 644 N N . GLY A 1 83 ? 12.570 1.481 1.036 1.00 80.38 83 GLY A N 1
ATOM 645 C CA . GLY A 1 83 ? 13.089 0.722 -0.105 1.00 80.38 83 GLY A CA 1
ATOM 646 C C . GLY A 1 83 ? 14.612 0.795 -0.200 1.00 80.38 83 GLY A C 1
ATOM 647 O O . GLY A 1 83 ? 15.237 1.613 0.475 1.00 80.38 83 GLY A O 1
ATOM 648 N N . ASP A 1 84 ? 15.198 0.008 -1.109 1.00 77.88 84 ASP A N 1
ATOM 649 C CA . ASP A 1 84 ? 16.644 0.002 -1.406 1.00 77.88 84 ASP A CA 1
ATOM 650 C C . ASP A 1 84 ? 17.219 1.407 -1.680 1.00 77.88 84 ASP A C 1
ATOM 652 O O . ASP A 1 84 ? 18.392 1.667 -1.427 1.00 77.88 84 ASP A O 1
ATOM 656 N N . ASP A 1 85 ? 16.408 2.322 -2.223 1.00 80.88 85 ASP A N 1
ATOM 657 C CA . ASP A 1 85 ? 16.797 3.701 -2.542 1.00 80.88 85 ASP A CA 1
ATOM 658 C C . ASP A 1 85 ? 16.568 4.694 -1.386 1.00 80.88 85 ASP A C 1
ATOM 660 O O . ASP A 1 85 ? 16.640 5.908 -1.589 1.00 80.88 85 ASP A O 1
ATOM 664 N N . GLY A 1 86 ? 16.252 4.192 -0.189 1.00 83.88 86 GLY A N 1
ATOM 665 C CA . GLY A 1 86 ? 15.959 4.975 1.011 1.00 83.88 86 GLY A CA 1
ATOM 666 C C . GLY A 1 86 ? 14.604 5.687 0.989 1.00 83.88 86 GLY A C 1
ATOM 667 O O . GLY A 1 86 ? 14.271 6.398 1.938 1.00 83.88 86 GLY A O 1
ATOM 668 N N . LYS A 1 87 ? 13.800 5.529 -0.072 1.00 85.19 87 LYS A N 1
ATOM 669 C CA . LYS A 1 87 ? 12.462 6.130 -0.149 1.00 85.19 87 LYS A CA 1
ATOM 670 C C . LYS A 1 87 ? 11.431 5.230 0.518 1.00 85.19 87 LYS A C 1
ATOM 672 O O . LYS A 1 87 ? 11.472 4.013 0.370 1.00 85.19 87 LYS A O 1
ATOM 677 N N . TRP A 1 88 ? 10.461 5.840 1.194 1.00 88.38 88 TRP A N 1
ATOM 678 C CA . TRP A 1 88 ? 9.326 5.122 1.769 1.00 88.38 88 TRP A CA 1
ATOM 679 C C . TRP A 1 88 ? 8.440 4.526 0.672 1.00 88.38 88 TRP A C 1
ATOM 681 O O . TRP A 1 88 ? 7.992 5.229 -0.236 1.00 88.38 88 TRP A O 1
ATOM 691 N N . MET A 1 89 ? 8.178 3.227 0.770 1.00 85.94 89 MET A N 1
ATOM 692 C CA . MET A 1 89 ? 7.285 2.476 -0.104 1.00 85.94 89 MET A CA 1
ATOM 693 C C . MET A 1 89 ? 6.033 2.087 0.672 1.00 85.94 89 MET A C 1
ATOM 695 O O . MET A 1 89 ? 6.138 1.542 1.769 1.00 85.94 89 MET A O 1
ATOM 699 N N . LEU A 1 90 ? 4.858 2.373 0.108 1.00 90.25 90 LEU A N 1
ATOM 700 C CA . LEU A 1 90 ? 3.583 1.963 0.691 1.00 90.25 90 LEU A CA 1
ATOM 701 C C . LEU A 1 90 ? 3.447 0.438 0.598 1.00 90.25 90 LEU A C 1
ATOM 703 O O . LEU A 1 90 ? 3.479 -0.125 -0.493 1.00 90.25 90 LEU A O 1
ATOM 707 N N . VAL A 1 91 ? 3.272 -0.205 1.747 1.00 91.00 91 VAL A N 1
ATOM 708 C CA . VAL A 1 91 ? 3.124 -1.659 1.900 1.00 91.00 91 VAL A CA 1
ATOM 709 C C . VAL A 1 91 ? 1.657 -2.050 1.987 1.00 91.00 91 VAL A C 1
ATOM 711 O O . VAL A 1 91 ? 1.217 -3.009 1.360 1.00 91.00 91 VAL A O 1
ATOM 714 N N . HIS A 1 92 ? 0.889 -1.309 2.782 1.00 94.06 92 HIS A N 1
ATOM 715 C CA . HIS A 1 92 ? -0.519 -1.592 3.013 1.00 94.06 92 HIS A CA 1
ATOM 716 C C . HIS A 1 92 ? -1.270 -0.315 3.372 1.00 94.06 92 HIS A C 1
ATOM 718 O O . HIS A 1 92 ? -0.732 0.557 4.054 1.00 94.06 92 HIS A O 1
ATOM 724 N N . ARG A 1 93 ? -2.532 -0.231 2.951 1.00 96.62 93 ARG A N 1
ATOM 725 C CA . ARG A 1 93 ? -3.474 0.810 3.358 1.00 96.62 93 ARG A CA 1
ATOM 726 C C . ARG A 1 93 ? -4.784 0.144 3.774 1.00 96.62 93 ARG A C 1
ATOM 728 O O . ARG A 1 93 ? -5.308 -0.674 3.020 1.00 96.62 93 ARG A O 1
ATOM 735 N N . THR A 1 94 ? -5.308 0.508 4.941 1.00 97.44 94 THR A N 1
ATOM 736 C CA . THR A 1 94 ? -6.601 0.001 5.430 1.00 97.44 94 THR A CA 1
ATOM 737 C C . THR A 1 94 ? -7.773 0.693 4.736 1.00 97.44 94 THR A C 1
ATOM 739 O O . THR A 1 94 ? -7.614 1.699 4.040 1.00 97.44 94 THR A O 1
ATOM 742 N N . GLU A 1 95 ? -8.990 0.214 4.982 1.00 97.00 95 GLU A N 1
ATOM 743 C CA . GLU A 1 95 ? -10.184 0.990 4.676 1.00 97.00 95 GLU A CA 1
ATOM 744 C C . GLU A 1 95 ? -10.242 2.296 5.485 1.00 97.00 95 GLU A C 1
ATOM 746 O O . GLU A 1 95 ? -9.704 2.407 6.593 1.00 97.00 95 GLU A O 1
ATOM 751 N N . VAL A 1 96 ? -10.946 3.277 4.922 1.00 96.25 96 VAL A N 1
ATOM 752 C CA . VAL A 1 96 ? -11.340 4.502 5.619 1.00 96.25 96 VAL A CA 1
ATOM 753 C C . VAL A 1 96 ? -12.615 4.219 6.402 1.00 96.25 96 VAL A C 1
ATOM 755 O O . VAL A 1 96 ? -13.620 3.803 5.818 1.00 96.25 96 VAL A O 1
ATOM 758 N N . ILE A 1 97 ? -12.601 4.472 7.710 1.00 96.44 97 ILE A N 1
ATOM 759 C CA . ILE A 1 97 ? -13.797 4.359 8.551 1.00 96.44 97 ILE A CA 1
ATOM 760 C C . ILE A 1 97 ? -14.313 5.758 8.830 1.00 96.44 97 ILE A C 1
ATOM 762 O O . ILE A 1 97 ? -13.630 6.549 9.467 1.00 96.44 97 ILE A O 1
ATOM 766 N N . LYS A 1 98 ? -15.520 6.062 8.358 1.00 94.62 98 LYS A N 1
ATOM 767 C CA . LYS A 1 98 ? -16.060 7.418 8.448 1.00 94.62 98 LYS A CA 1
ATOM 768 C C . LYS A 1 98 ? -16.600 7.759 9.834 1.00 94.62 98 LYS A C 1
ATOM 770 O O . LYS A 1 98 ? -17.175 6.904 10.509 1.00 94.62 98 LYS A O 1
ATOM 775 N N . TYR A 1 99 ? -16.486 9.029 10.206 1.00 93.94 99 TYR A N 1
ATOM 776 C CA . TYR A 1 99 ? -17.118 9.643 11.369 1.00 93.94 99 TYR A CA 1
ATOM 777 C C . TYR A 1 99 ? -16.874 8.906 12.697 1.00 93.94 99 TYR A C 1
ATOM 779 O O . TYR A 1 99 ? -17.792 8.727 13.505 1.00 93.94 99 TYR A O 1
ATOM 787 N N . THR A 1 100 ? -15.631 8.517 12.981 1.00 96.06 100 THR A N 1
ATOM 788 C CA . THR A 1 100 ? -15.276 7.843 14.237 1.00 96.06 100 THR A CA 1
ATOM 789 C C . THR A 1 100 ? -13.944 8.321 14.806 1.00 96.06 100 THR A C 1
ATOM 791 O O . THR A 1 100 ? -13.017 8.657 14.080 1.00 96.06 100 THR A O 1
ATOM 794 N N . LEU A 1 101 ? -13.846 8.334 16.137 1.00 97.06 101 LEU A N 1
ATOM 795 C CA . LEU A 1 101 ? -12.586 8.541 16.861 1.00 97.06 101 LEU A CA 1
ATOM 796 C C . LEU A 1 101 ? -12.082 7.233 17.495 1.00 97.06 101 LEU A C 1
ATOM 798 O O . LEU A 1 101 ? -11.018 7.208 18.104 1.00 97.06 101 LEU A O 1
ATOM 802 N N . ASP A 1 102 ? -12.831 6.140 17.333 1.00 98.19 102 ASP A N 1
ATOM 803 C CA . ASP A 1 102 ? -12.529 4.827 17.902 1.00 98.19 102 ASP A CA 1
ATOM 804 C C . ASP A 1 102 ? -12.601 3.731 16.819 1.00 98.19 102 ASP A C 1
ATOM 806 O O . ASP A 1 102 ? -13.366 2.770 16.965 1.00 98.19 102 ASP A O 1
ATOM 810 N N . PRO A 1 103 ? -11.880 3.883 15.688 1.00 98.06 103 PRO A N 1
ATOM 811 C CA . PRO A 1 103 ? -11.956 2.939 14.579 1.00 98.06 103 PRO A CA 1
ATOM 812 C C . PRO A 1 103 ? -11.482 1.545 14.991 1.00 98.06 103 PRO A C 1
ATOM 814 O O . PRO A 1 103 ? -10.536 1.393 15.763 1.00 98.06 103 PRO A O 1
ATOM 817 N N . VAL A 1 104 ? -12.115 0.523 14.423 1.00 98.31 104 VAL A N 1
ATOM 818 C CA . VAL A 1 104 ? -11.622 -0.857 14.423 1.00 98.31 104 VAL A CA 1
ATOM 819 C C . VAL A 1 104 ? -11.551 -1.272 12.963 1.00 98.31 104 VAL A C 1
ATOM 821 O O . VAL A 1 104 ? -12.592 -1.454 12.334 1.00 98.31 104 VAL A O 1
ATOM 824 N N . TRP A 1 105 ? -10.339 -1.346 12.420 1.00 98.50 105 TRP A N 1
ATOM 825 C CA . TRP A 1 105 ? -10.129 -1.739 11.028 1.00 98.50 105 TRP A CA 1
ATOM 826 C C . TRP A 1 105 ? -10.241 -3.251 10.879 1.00 98.50 105 TRP A C 1
ATOM 828 O O . TRP A 1 105 ? -9.950 -4.005 11.814 1.00 98.50 105 TRP A O 1
ATOM 838 N N . LYS A 1 106 ? -10.669 -3.700 9.698 1.00 97.88 106 LYS A N 1
ATOM 839 C CA . LYS A 1 106 ? -10.719 -5.125 9.376 1.00 97.88 106 LYS A CA 1
ATOM 840 C C . LYS A 1 106 ? -9.324 -5.741 9.514 1.00 97.88 106 LYS A C 1
ATOM 842 O O . LYS A 1 106 ? -8.347 -5.132 9.071 1.00 97.88 106 LYS A O 1
ATOM 847 N N . PRO A 1 107 ? -9.217 -6.954 10.084 1.00 97.88 107 PRO A N 1
ATOM 848 C CA . PRO A 1 107 ? -7.964 -7.681 10.064 1.00 97.88 107 PRO A CA 1
ATOM 849 C C . PRO A 1 107 ? -7.468 -7.861 8.633 1.00 97.88 107 PRO A C 1
ATOM 851 O O . PRO A 1 107 ? -8.258 -8.133 7.725 1.00 97.88 107 PRO A O 1
ATOM 854 N N . PHE A 1 108 ? -6.163 -7.736 8.446 1.00 95.81 108 PHE A N 1
ATOM 855 C CA . PHE A 1 108 ? -5.533 -7.946 7.151 1.00 95.81 108 PHE A CA 1
ATOM 856 C C . PHE A 1 108 ? -4.265 -8.781 7.296 1.00 95.81 108 PHE A C 1
ATOM 858 O O . PHE A 1 108 ? -3.635 -8.812 8.356 1.00 95.81 108 PHE A O 1
ATOM 865 N N . THR A 1 109 ? -3.900 -9.452 6.207 1.00 94.56 109 THR A N 1
ATOM 866 C CA . THR A 1 109 ? -2.722 -10.313 6.123 1.00 94.56 109 THR A CA 1
ATOM 867 C C . THR A 1 109 ? -1.779 -9.762 5.063 1.00 94.56 109 THR A C 1
ATOM 869 O O . THR A 1 109 ? -2.212 -9.473 3.947 1.00 94.56 109 THR A O 1
ATOM 872 N N . VAL A 1 110 ? -0.499 -9.622 5.402 1.00 91.62 110 VAL A N 1
ATOM 873 C CA . VAL A 1 110 ? 0.556 -9.210 4.463 1.00 91.62 110 VAL A CA 1
ATOM 874 C C . VAL A 1 110 ? 1.764 -10.146 4.565 1.00 91.62 110 VAL A C 1
ATOM 876 O O . VAL A 1 110 ? 2.015 -10.694 5.644 1.00 91.62 110 VAL A O 1
ATOM 879 N N . PRO A 1 111 ? 2.523 -10.346 3.471 1.00 89.38 111 PRO A N 1
ATOM 880 C CA . PRO A 1 111 ? 3.797 -11.053 3.531 1.00 89.38 111 PRO A CA 1
ATOM 881 C C . PRO A 1 111 ? 4.768 -10.345 4.478 1.00 89.38 111 PRO A C 1
ATOM 883 O O . PRO A 1 111 ? 4.896 -9.120 4.435 1.00 89.38 111 PRO A O 1
ATOM 886 N N . LEU A 1 112 ? 5.480 -11.111 5.306 1.00 87.12 112 LEU A N 1
ATOM 887 C CA . LEU A 1 112 ? 6.442 -10.566 6.271 1.00 87.12 112 LEU A CA 1
ATOM 888 C C . LEU A 1 112 ? 7.542 -9.752 5.569 1.00 87.12 112 LEU A C 1
ATOM 890 O O . LEU A 1 112 ? 7.855 -8.627 5.950 1.00 87.12 112 LEU A O 1
ATOM 894 N N . VAL A 1 113 ? 8.034 -10.291 4.456 1.00 85.38 113 VAL A N 1
ATOM 895 C CA . VAL A 1 113 ? 8.994 -9.661 3.542 1.00 85.38 113 VAL A CA 1
ATOM 896 C C . VAL A 1 113 ? 8.555 -8.290 3.017 1.00 85.38 113 VAL A C 1
ATOM 898 O O . VAL A 1 113 ? 9.383 -7.418 2.769 1.00 85.38 113 VAL A O 1
ATOM 901 N N . SER A 1 114 ? 7.250 -8.035 2.906 1.00 83.31 114 SER A N 1
ATOM 902 C CA . SER A 1 114 ? 6.757 -6.726 2.479 1.00 83.31 114 SER A CA 1
ATOM 903 C C . SER A 1 114 ? 6.876 -5.657 3.568 1.00 83.31 114 SER A C 1
ATOM 905 O O . SER A 1 114 ? 6.877 -4.479 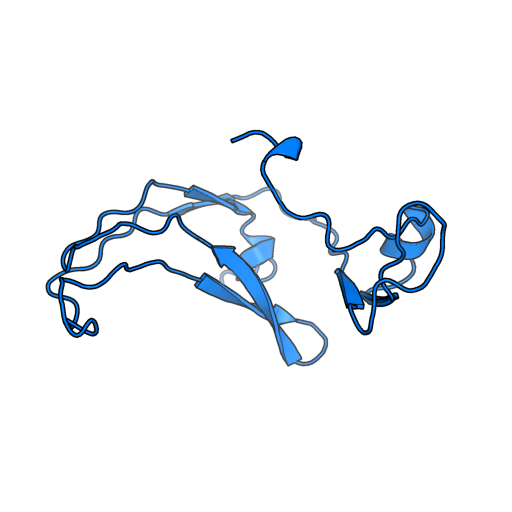3.224 1.00 83.31 114 SER A O 1
ATOM 907 N N . LEU A 1 115 ? 6.986 -6.033 4.847 1.00 83.88 115 LEU A N 1
ATOM 908 C CA . LEU A 1 115 ? 7.111 -5.103 5.975 1.00 83.88 115 LEU A CA 1
ATOM 909 C C . LEU A 1 115 ? 8.564 -4.878 6.403 1.00 83.88 115 LEU A C 1
ATOM 911 O O . LEU A 1 115 ? 8.946 -3.736 6.641 1.00 83.88 115 LEU A O 1
ATOM 915 N N . CYS A 1 116 ? 9.351 -5.950 6.502 1.00 80.88 116 CYS A N 1
ATOM 916 C CA . CYS A 1 116 ? 10.697 -5.933 7.087 1.00 80.88 116 CYS A CA 1
ATOM 917 C C . CYS A 1 116 ? 11.722 -6.748 6.285 1.00 80.88 116 CYS A C 1
ATOM 919 O O . CYS A 1 116 ? 12.716 -7.199 6.835 1.00 80.88 116 CYS A O 1
ATOM 921 N N . ASP A 1 117 ? 11.462 -7.019 5.002 1.00 78.00 117 ASP A N 1
ATOM 922 C CA . ASP A 1 117 ? 12.345 -7.829 4.143 1.00 78.00 117 ASP A CA 1
ATOM 923 C C . ASP A 1 117 ? 12.612 -9.258 4.660 1.00 78.00 117 ASP A C 1
ATOM 925 O O . ASP A 1 117 ? 13.495 -9.953 4.169 1.00 78.00 117 ASP A O 1
ATOM 929 N N . GLY A 1 118 ? 11.779 -9.734 5.592 1.00 69.75 118 GLY A N 1
ATOM 930 C CA . GLY A 1 118 ? 11.886 -11.057 6.208 1.00 69.75 118 GLY A CA 1
ATOM 931 C C . GLY A 1 118 ? 12.767 -11.066 7.457 1.00 69.75 118 GLY A C 1
ATOM 932 O O . GLY A 1 118 ? 12.895 -12.119 8.085 1.00 69.75 118 GLY A O 1
ATOM 933 N N . ASP A 1 119 ? 13.321 -9.907 7.824 1.00 73.38 119 ASP A N 1
ATOM 934 C CA . ASP A 1 119 ? 14.152 -9.716 9.002 1.00 73.38 119 ASP A CA 1
ATOM 935 C C . ASP A 1 119 ? 13.292 -9.644 10.271 1.00 73.38 119 ASP A C 1
ATOM 937 O O . ASP A 1 119 ? 12.331 -8.876 10.361 1.00 73.38 119 ASP A O 1
ATOM 941 N N . MET A 1 120 ? 13.595 -10.508 11.232 1.00 70.31 120 MET A N 1
ATOM 942 C CA . MET A 1 120 ? 12.882 -10.639 12.507 1.00 70.31 120 MET A CA 1
ATOM 943 C C . MET A 1 120 ? 13.838 -10.519 13.700 1.00 70.31 120 MET A C 1
ATOM 945 O O . MET A 1 120 ? 13.409 -10.788 14.825 1.00 70.31 120 MET A O 1
ATOM 949 N N . GLU A 1 121 ? 15.108 -10.181 13.454 1.00 61.97 121 GLU A N 1
ATOM 950 C CA . GLU A 1 121 ? 16.138 -10.003 14.486 1.00 61.97 121 GLU A CA 1
ATOM 951 C C . GLU A 1 121 ? 16.265 -8.544 14.953 1.00 61.97 121 GLU A C 1
ATOM 953 O O . GLU A 1 121 ? 15.985 -7.608 14.170 1.00 61.97 121 GLU A O 1
#

Foldseek 3Di:
DDPVVDDDQADDDDDVCVQVVDQKDKDFGAHPVRHTSPRDIDMHGDDDDPDQDKDKDWDKADQADQPDPPARDFDKDWAWDQDPVRDTDTLDIFDTHPRDRIDTTDIDMGGPCSRPNVDPD

Radius of gyration: 18.42 Å; chains: 1; bounding box: 35×38×49 Å

Sequence (121 aa):
MRLDEHDFLGQFSCSLGTIVSSKKITRPLLLLNDKPAGKGLITIAAQELSDNRVITLSLAGRRLDKKDLFGKSDPFLEFYKPGDDGKWMLVHRTEVIKYTLDPVWKPFTVPLVSLCDGDME

Organism: Homo sapiens (NCBI:txid9606)

InterPro domains:
  IPR000008 C2 domain [PF00168] (60-111)
  IPR000008 C2 domain [PS50004] (36-121)
  IPR035892 C2 domain superfamily [G3DSA:2.60.40.150] (38-117)
  IPR035892 C2 domain superfamily [SSF49562] (59-116)
  IPR037768 Copine, C2B domain [cd04047] (53-121)
  IPR045052 Copine [PTHR10857] (2-120)